Protein AF-A0A7S3GPZ6-F1 (afdb_monomer_lite)

Organism: NCBI:txid89044

Structure (mmCIF, N/CA/C/O backbone):
data_AF-A0A7S3GPZ6-F1
#
_entry.id   AF-A0A7S3GPZ6-F1
#
loop_
_atom_site.group_PDB
_atom_site.id
_atom_site.type_symbol
_atom_site.label_atom_id
_atom_site.label_alt_id
_atom_site.label_comp_id
_atom_site.label_asym_id
_atom_site.label_entity_id
_atom_site.label_seq_id
_atom_site.pdbx_PDB_ins_code
_atom_site.Cartn_x
_atom_site.Cartn_y
_atom_site.Cartn_z
_atom_site.occupancy
_atom_site.B_iso_or_equiv
_atom_site.auth_seq_id
_atom_site.auth_comp_id
_atom_site.auth_asym_id
_atom_site.auth_atom_id
_atom_site.pdbx_PDB_model_num
ATOM 1 N N . ARG A 1 1 ? -22.760 0.536 35.975 1.00 57.91 1 ARG A N 1
ATOM 2 C CA . ARG A 1 1 ? -23.948 0.523 35.079 1.00 57.91 1 ARG A CA 1
ATOM 3 C C . ARG A 1 1 ? -24.102 1.831 34.300 1.00 57.91 1 ARG A C 1
ATOM 5 O O . ARG A 1 1 ? -24.530 1.760 33.155 1.00 57.91 1 ARG A O 1
ATOM 12 N N . GLU A 1 2 ? -23.791 3.000 34.871 1.00 61.66 2 GLU A N 1
ATOM 13 C CA . GLU A 1 2 ? -23.829 4.274 34.127 1.00 61.66 2 GLU A CA 1
ATOM 14 C C . GLU A 1 2 ? -22.732 4.354 33.059 1.00 61.66 2 GLU A C 1
ATOM 16 O O . GLU A 1 2 ? -23.041 4.683 31.920 1.00 61.66 2 GLU A O 1
ATOM 21 N N . ASP A 1 3 ? -21.521 3.879 33.363 1.00 71.25 3 ASP A N 1
ATOM 22 C CA . ASP A 1 3 ? -20.393 3.922 32.419 1.00 71.25 3 ASP A CA 1
ATOM 23 C C . ASP A 1 3 ? -20.668 3.173 31.107 1.00 71.25 3 ASP A C 1
ATOM 25 O O . ASP A 1 3 ? -20.407 3.689 30.025 1.00 71.25 3 ASP A O 1
ATOM 29 N N . ILE A 1 4 ? -21.295 1.991 31.167 1.00 77.31 4 ILE A N 1
ATOM 30 C CA . ILE A 1 4 ? -21.649 1.224 29.959 1.00 77.31 4 ILE A CA 1
ATOM 31 C C . ILE A 1 4 ? -22.684 1.964 29.113 1.00 77.31 4 ILE A C 1
ATOM 33 O O . ILE A 1 4 ? -22.589 1.932 27.891 1.00 77.31 4 ILE A O 1
ATOM 37 N N . ARG A 1 5 ? -23.649 2.664 29.723 1.00 80.69 5 ARG A N 1
ATOM 38 C CA . ARG A 1 5 ? -24.644 3.447 28.969 1.00 80.69 5 ARG A CA 1
ATOM 39 C C . ARG A 1 5 ? -24.026 4.666 28.283 1.00 80.69 5 ARG A C 1
ATOM 41 O O . ARG A 1 5 ? -24.562 5.121 27.275 1.00 80.69 5 ARG A O 1
ATOM 48 N N . THR A 1 6 ? -22.890 5.165 28.760 1.00 83.06 6 THR A N 1
ATOM 49 C CA . THR A 1 6 ? -22.157 6.241 28.082 1.00 83.06 6 THR A CA 1
ATOM 50 C C . THR A 1 6 ? -21.609 5.792 26.728 1.00 83.06 6 THR A C 1
ATOM 52 O O . THR A 1 6 ? -21.669 6.579 25.786 1.00 83.06 6 THR A O 1
ATOM 55 N N . TYR A 1 7 ? -21.177 4.532 26.609 1.00 82.56 7 TYR A N 1
ATOM 56 C CA . TYR A 1 7 ? -20.622 3.951 25.377 1.00 82.56 7 TYR A CA 1
ATOM 57 C C . TYR A 1 7 ? -21.663 3.201 24.528 1.00 82.56 7 TYR A C 1
ATOM 59 O O . TYR A 1 7 ? -21.646 3.276 23.308 1.00 82.56 7 TYR A O 1
ATOM 67 N N . TRP A 1 8 ? -22.628 2.534 25.163 1.00 85.00 8 TRP A N 1
ATOM 68 C CA . TRP A 1 8 ? -23.590 1.638 24.502 1.00 85.00 8 TRP A CA 1
ATOM 69 C C . TRP A 1 8 ? -25.046 2.119 24.585 1.00 85.00 8 TRP A C 1
ATOM 71 O O . TRP A 1 8 ? -25.972 1.394 24.238 1.00 85.00 8 TRP A O 1
ATOM 81 N N . GLY A 1 9 ? -25.289 3.334 25.085 1.00 86.44 9 GLY A N 1
ATOM 82 C CA . GLY A 1 9 ? -26.648 3.841 25.322 1.00 86.44 9 GLY A CA 1
ATOM 83 C C . GLY A 1 9 ? -27.422 4.228 24.061 1.00 86.44 9 GLY A C 1
ATOM 84 O O . GLY A 1 9 ? -28.642 4.339 24.113 1.00 86.44 9 GLY A O 1
ATOM 85 N N . THR A 1 10 ? -26.738 4.438 22.934 1.00 92.50 10 THR A N 1
ATOM 86 C CA . THR A 1 10 ? -27.359 4.691 21.626 1.00 92.50 10 THR A CA 1
ATOM 87 C C . THR A 1 10 ? -26.602 3.947 20.532 1.00 92.50 10 THR A C 1
ATOM 89 O O . THR A 1 10 ? -25.440 3.570 20.713 1.00 92.50 10 THR A O 1
ATOM 92 N N . VAL A 1 11 ? -27.241 3.767 19.372 1.00 92.44 11 VAL A N 1
ATOM 93 C CA . VAL A 1 11 ? -26.613 3.120 18.207 1.00 92.44 11 VAL A CA 1
ATOM 94 C C . VAL A 1 11 ? -25.350 3.870 17.778 1.00 92.44 11 VAL A C 1
ATOM 96 O O . VAL A 1 11 ? -24.305 3.250 17.632 1.00 92.44 11 VAL A O 1
ATOM 99 N N . GLY A 1 12 ? -25.404 5.202 17.669 1.00 93.38 12 GLY A N 1
ATOM 100 C CA . GLY A 1 12 ? -24.245 6.005 17.260 1.00 93.38 12 GLY A CA 1
ATOM 101 C C . GLY A 1 12 ? -23.064 5.912 18.230 1.00 93.38 12 GLY A C 1
ATOM 102 O O . GLY A 1 12 ? -21.925 5.762 17.798 1.00 93.38 12 GLY A O 1
ATOM 103 N N . LYS A 1 13 ? -23.330 5.921 19.543 1.00 91.19 13 LYS A N 1
ATOM 104 C CA . LYS A 1 13 ? -22.287 5.724 20.561 1.00 91.19 13 LYS A CA 1
ATOM 105 C C . LYS A 1 13 ? -21.676 4.328 20.458 1.00 91.19 13 LYS A C 1
ATOM 107 O O . LYS A 1 13 ? -20.459 4.209 20.416 1.00 91.19 13 LYS A O 1
ATOM 112 N N . SER A 1 14 ? -22.516 3.308 20.284 1.00 91.12 14 SER A N 1
ATOM 113 C CA . SER A 1 14 ? -22.068 1.921 20.116 1.00 91.12 14 SER A CA 1
ATOM 114 C C . SER A 1 14 ? -21.196 1.758 18.867 1.00 91.12 14 SER A C 1
ATOM 116 O O . SER A 1 14 ? -20.148 1.126 18.928 1.00 91.12 14 SER A O 1
ATOM 118 N N . MET A 1 15 ? -21.587 2.369 17.743 1.00 92.12 15 MET A N 1
ATOM 119 C CA . MET A 1 15 ? -20.791 2.377 16.512 1.00 92.12 15 MET A CA 1
ATOM 120 C C . MET A 1 15 ? -19.441 3.068 16.708 1.00 92.12 15 MET A C 1
ATOM 122 O O . MET A 1 15 ? -18.423 2.535 16.276 1.00 92.12 15 MET A O 1
ATOM 126 N N . PHE A 1 16 ? -19.413 4.217 17.387 1.00 91.69 16 PHE A N 1
ATOM 127 C CA . PHE A 1 16 ? -18.167 4.917 17.701 1.00 91.69 16 PHE A CA 1
ATOM 128 C C . PHE A 1 16 ? -17.254 4.069 18.593 1.00 91.69 16 PHE A C 1
ATOM 130 O O . PHE A 1 16 ? -16.068 3.926 18.324 1.00 91.69 16 PHE A O 1
ATOM 137 N N . THR A 1 17 ? -17.816 3.429 19.613 1.00 90.06 17 THR A N 1
ATOM 138 C CA . THR A 1 17 ? -17.097 2.517 20.505 1.00 90.06 17 THR A CA 1
ATOM 139 C C . THR A 1 17 ? -16.540 1.293 19.762 1.00 90.06 17 THR A C 1
ATOM 141 O O . THR A 1 17 ? -15.405 0.890 20.002 1.00 90.06 17 THR A O 1
ATOM 144 N N . LEU A 1 18 ? -17.287 0.722 18.812 1.00 90.25 18 LEU A N 1
ATOM 145 C CA . LEU A 1 18 ? -16.796 -0.350 17.936 1.00 90.25 18 LEU A CA 1
ATOM 146 C C . LEU A 1 18 ? -15.686 0.132 16.996 1.00 90.25 18 LEU A C 1
ATOM 148 O O . LEU A 1 18 ? -14.721 -0.591 16.770 1.00 90.25 18 LEU A O 1
ATOM 152 N N . PHE A 1 19 ? -15.785 1.359 16.487 1.00 90.69 19 PHE A N 1
ATOM 153 C CA . PHE A 1 19 ? -14.709 1.971 15.715 1.00 90.69 19 PHE A CA 1
ATOM 154 C C . PHE A 1 19 ? -13.432 2.136 16.555 1.00 90.69 19 PHE A C 1
ATOM 156 O O . PHE A 1 19 ? -12.360 1.767 16.090 1.00 90.69 19 PHE A O 1
ATOM 163 N N . GLN A 1 20 ? -13.539 2.568 17.815 1.00 90.19 20 GLN A N 1
ATOM 164 C CA . GLN A 1 20 ? -12.394 2.637 18.736 1.00 90.19 20 GLN A CA 1
ATOM 165 C C . GLN A 1 20 ? -11.740 1.266 18.973 1.00 90.19 20 GLN A C 1
ATOM 167 O O . GLN A 1 20 ? -10.515 1.165 19.044 1.00 90.19 20 GLN A O 1
ATOM 172 N N . PHE A 1 21 ? -12.538 0.193 19.047 1.00 90.19 21 PHE A N 1
ATOM 173 C CA . PHE A 1 21 ? -12.009 -1.174 19.087 1.00 90.19 21 PHE A CA 1
ATOM 174 C C . PHE A 1 21 ? -11.251 -1.545 17.805 1.00 90.19 21 PHE A C 1
ATOM 176 O O . PHE A 1 21 ? -10.214 -2.196 17.895 1.00 90.19 21 PHE A O 1
ATOM 183 N N . LEU A 1 22 ? -11.732 -1.127 16.628 1.00 90.44 22 LEU A N 1
ATOM 184 C CA . LEU A 1 22 ? -11.037 -1.359 15.355 1.00 90.44 22 LEU A CA 1
ATOM 185 C C . LEU A 1 22 ? -9.704 -0.607 15.274 1.00 90.44 22 LEU A C 1
ATOM 187 O O . LEU A 1 22 ? -8.730 -1.153 14.766 1.00 90.44 22 LEU A O 1
ATOM 191 N N . THR A 1 23 ? -9.641 0.623 15.785 1.00 90.94 23 THR A N 1
ATOM 192 C CA . THR A 1 23 ? -8.419 1.443 15.776 1.00 90.94 23 THR A CA 1
ATOM 193 C C . THR A 1 23 ? -7.479 1.156 16.945 1.00 90.94 23 THR A C 1
ATOM 195 O O . THR A 1 23 ? -6.420 1.772 17.026 1.00 90.94 23 THR A O 1
ATOM 198 N N . MET A 1 24 ? -7.850 0.253 17.861 1.00 90.50 24 MET A N 1
ATOM 199 C CA . MET A 1 24 ? -7.133 0.001 19.117 1.00 90.50 24 MET A CA 1
ATOM 200 C C . MET A 1 24 ? -6.903 1.276 19.947 1.00 90.50 24 MET A C 1
ATOM 202 O O . MET A 1 24 ? -5.904 1.394 20.660 1.00 90.50 24 MET A O 1
ATOM 206 N N . ASP A 1 25 ? -7.836 2.226 19.900 1.00 90.81 25 ASP A N 1
ATOM 207 C CA . ASP A 1 25 ? -7.749 3.460 20.683 1.00 90.81 25 ASP A CA 1
ATOM 208 C C . ASP A 1 25 ? -8.467 3.293 22.025 1.00 90.81 25 ASP A C 1
ATOM 210 O O . ASP A 1 25 ? -9.662 3.000 22.075 1.00 90.81 25 ASP A O 1
ATOM 214 N N . GLY A 1 26 ? -7.732 3.416 23.134 1.00 84.81 26 GLY A N 1
ATOM 215 C CA . GLY A 1 26 ? -8.293 3.298 24.487 1.00 84.81 26 GLY A CA 1
ATOM 216 C C . GLY A 1 26 ? -8.997 1.962 24.796 1.00 84.81 26 GLY A C 1
ATOM 217 O O . GLY A 1 26 ? -9.676 1.839 25.820 1.00 84.81 26 GLY A O 1
ATOM 218 N N . TRP A 1 27 ? -8.834 0.946 23.941 1.00 87.06 27 TRP A N 1
ATOM 219 C CA . TRP A 1 27 ? -9.632 -0.283 23.952 1.00 87.06 27 TRP A CA 1
ATOM 220 C C . TRP A 1 27 ? -9.462 -1.116 25.225 1.00 87.06 27 TRP A C 1
ATOM 222 O O . TRP A 1 27 ? -10.413 -1.755 25.661 1.00 87.06 27 TRP A O 1
ATOM 232 N N . GLY A 1 28 ? -8.282 -1.108 25.854 1.00 87.88 28 GLY A N 1
ATOM 233 C CA . GLY A 1 28 ? -8.009 -1.918 27.047 1.00 87.88 28 GLY A CA 1
ATOM 234 C C . GLY A 1 28 ? -8.859 -1.509 28.255 1.00 87.88 28 GLY A C 1
ATOM 235 O O . GLY A 1 28 ? -9.432 -2.361 28.938 1.00 87.88 28 GLY A O 1
ATOM 236 N N . ALA A 1 29 ? -9.006 -0.200 28.484 1.00 86.75 29 ALA A N 1
ATOM 237 C CA . ALA A 1 29 ? -9.851 0.328 29.556 1.00 86.75 29 ALA A CA 1
ATOM 238 C C . ALA A 1 29 ? -11.328 -0.004 29.304 1.00 86.75 29 ALA A C 1
ATOM 240 O O . ALA A 1 29 ? -12.041 -0.451 30.203 1.00 86.75 29 ALA A O 1
ATOM 241 N N . LEU A 1 30 ? -11.762 0.159 28.055 1.00 86.50 30 LEU A N 1
ATOM 242 C CA . LEU A 1 30 ? -13.118 -0.123 27.607 1.00 86.50 30 LEU A CA 1
ATOM 243 C C . LEU A 1 30 ? -13.453 -1.625 27.696 1.00 86.50 30 LEU A C 1
ATOM 245 O O . LEU A 1 30 ? -14.496 -2.009 28.223 1.00 86.50 30 LEU A O 1
ATOM 249 N N . TYR A 1 31 ? -12.528 -2.482 27.267 1.00 89.38 31 TYR A N 1
ATOM 250 C CA . TYR A 1 31 ? -12.602 -3.934 27.395 1.00 89.38 31 TYR A CA 1
ATOM 251 C C . TYR A 1 31 ? -12.752 -4.353 28.858 1.00 89.38 31 TYR A C 1
ATOM 253 O O . TYR A 1 31 ? -13.654 -5.125 29.187 1.00 89.38 31 TYR A O 1
ATOM 261 N N . TYR A 1 32 ? -11.927 -3.809 29.758 1.00 88.38 32 TYR A N 1
ATOM 262 C CA . TYR A 1 32 ? -12.022 -4.096 31.189 1.00 88.38 32 TYR A CA 1
ATOM 263 C C . TYR A 1 32 ? -13.371 -3.654 31.781 1.00 88.38 32 TYR A C 1
ATOM 265 O O . TYR A 1 32 ? -14.003 -4.398 32.533 1.00 88.38 32 TYR A O 1
ATOM 273 N N . GLN A 1 33 ? -13.863 -2.470 31.404 1.00 86.06 33 GLN A N 1
ATOM 274 C CA . GLN A 1 33 ? -15.162 -1.958 31.856 1.00 86.06 33 GLN A CA 1
ATOM 275 C C . GLN A 1 33 ? -16.335 -2.856 31.438 1.00 86.06 33 GLN A C 1
ATOM 277 O O . GLN A 1 33 ? -17.253 -3.085 32.236 1.00 86.06 33 GLN A O 1
ATOM 282 N N . VAL A 1 34 ? -16.304 -3.369 30.203 1.00 87.31 34 VAL A N 1
ATOM 283 C CA . VAL A 1 34 ? -17.352 -4.249 29.671 1.00 87.31 34 VAL A CA 1
ATOM 284 C C . VAL A 1 34 ? -17.243 -5.644 30.276 1.00 87.31 34 VAL A C 1
ATOM 286 O O . VAL A 1 34 ? -18.234 -6.155 30.790 1.00 87.31 34 VAL A O 1
ATOM 289 N N . THR A 1 35 ? -16.053 -6.244 30.298 1.00 87.00 35 THR A N 1
ATOM 290 C CA . THR A 1 35 ? -15.849 -7.609 30.819 1.00 87.00 35 THR A CA 1
ATOM 291 C C . THR A 1 35 ? -16.104 -7.731 32.317 1.00 87.00 35 THR A C 1
ATOM 293 O O . THR A 1 35 ? -16.587 -8.768 32.762 1.00 87.00 35 THR A O 1
ATOM 296 N N . LYS A 1 36 ? -15.905 -6.658 33.095 1.00 88.44 36 LYS A N 1
ATOM 297 C CA . LYS A 1 36 ? -16.291 -6.610 34.515 1.00 88.44 36 LYS A CA 1
ATOM 298 C C . LYS A 1 36 ? -17.798 -6.800 34.737 1.00 88.44 36 LYS A C 1
ATOM 300 O O . LYS A 1 36 ? -18.199 -7.297 35.785 1.00 88.44 36 LYS A O 1
ATOM 305 N N . GLN A 1 37 ? -18.635 -6.384 33.786 1.00 86.06 37 GLN A N 1
ATOM 306 C CA . GLN A 1 37 ? -20.098 -6.516 33.868 1.00 86.06 37 GLN A CA 1
ATOM 307 C C . GLN A 1 37 ? -20.627 -7.686 33.027 1.00 86.06 37 GLN A C 1
ATOM 309 O O . GLN A 1 37 ? -21.618 -8.305 33.403 1.00 86.06 37 GLN A O 1
ATOM 314 N N . MET A 1 38 ? -19.970 -7.995 31.909 1.00 86.88 38 MET A N 1
ATOM 315 C CA . MET A 1 38 ? -20.330 -9.050 30.963 1.00 86.88 38 MET A CA 1
ATOM 316 C C . MET A 1 38 ? -19.069 -9.779 30.466 1.00 86.88 38 MET A C 1
ATOM 318 O O . MET A 1 38 ? -18.585 -9.490 29.370 1.00 86.88 38 MET A O 1
ATOM 322 N N . PRO A 1 39 ? -18.543 -10.758 31.226 1.00 86.75 39 PRO A N 1
ATOM 323 C CA . PRO A 1 39 ? -17.328 -11.489 30.850 1.00 86.75 39 PRO A CA 1
ATOM 324 C C . PRO A 1 39 ? -17.435 -12.210 29.497 1.00 86.75 39 PRO A C 1
ATOM 326 O O . PRO A 1 39 ? -16.453 -12.337 28.775 1.00 86.75 39 PRO A O 1
ATOM 329 N N . ALA A 1 40 ? -18.642 -12.635 29.110 1.00 89.25 40 ALA A N 1
ATOM 330 C CA . ALA A 1 40 ? -18.889 -13.319 27.840 1.00 89.25 40 ALA A CA 1
ATOM 331 C C . ALA A 1 40 ? -18.638 -12.441 26.596 1.00 89.25 40 ALA A C 1
ATOM 333 O O . ALA A 1 40 ? -18.412 -12.977 25.513 1.00 89.25 40 ALA A O 1
ATOM 334 N N . MET A 1 41 ? -18.627 -11.107 26.732 1.00 88.31 41 MET A N 1
ATOM 335 C CA . MET A 1 41 ? -18.388 -10.185 25.611 1.00 88.31 41 MET A CA 1
ATOM 336 C C . MET A 1 41 ? -16.974 -10.293 25.024 1.00 88.31 41 MET A C 1
ATOM 338 O O . MET A 1 41 ? -16.754 -9.885 23.884 1.00 88.31 41 MET A O 1
ATOM 342 N N . THR A 1 42 ? -16.019 -10.889 25.743 1.00 87.81 42 THR A N 1
ATOM 343 C CA . THR A 1 42 ? -14.680 -11.180 25.209 1.00 87.81 42 THR A CA 1
ATOM 344 C C . THR A 1 42 ? -14.740 -11.994 23.915 1.00 87.81 42 THR A C 1
ATOM 346 O O . THR A 1 42 ? -14.016 -11.690 22.967 1.00 87.81 42 THR A O 1
ATOM 349 N N . PHE A 1 43 ? -15.652 -12.969 23.833 1.00 91.44 43 PHE A N 1
ATOM 350 C CA . PHE A 1 43 ? -15.832 -13.805 22.642 1.00 91.44 43 PHE A CA 1
ATOM 351 C C . PHE A 1 43 ? -16.448 -13.059 21.453 1.00 91.44 43 PHE A C 1
ATOM 353 O O . PHE A 1 43 ? -16.406 -13.568 20.340 1.00 91.44 43 PHE A O 1
ATOM 360 N N . PHE A 1 44 ? -16.993 -11.860 21.665 1.00 89.56 44 PHE A N 1
ATOM 361 C CA . PHE A 1 44 ? -17.476 -10.987 20.598 1.00 89.56 44 PHE A CA 1
ATOM 362 C C . PHE A 1 44 ? -16.379 -10.029 20.115 1.00 89.56 44 PHE A C 1
ATOM 364 O O . PHE A 1 44 ? -16.131 -9.932 18.915 1.00 89.56 44 PHE A O 1
ATOM 371 N N . PHE A 1 45 ? -15.680 -9.355 21.036 1.00 87.75 45 PHE A N 1
ATOM 372 C CA . PHE A 1 45 ? -14.670 -8.358 20.664 1.00 87.75 45 PHE A CA 1
ATOM 373 C C . PHE A 1 45 ? -13.457 -8.963 19.960 1.00 87.75 45 PHE A C 1
ATOM 375 O O . PHE A 1 45 ? -12.960 -8.370 19.009 1.00 87.75 45 PHE A O 1
ATOM 382 N N . PHE A 1 46 ? -12.993 -10.141 20.385 1.00 89.31 46 PHE A N 1
ATOM 383 C CA . PHE A 1 46 ? -11.809 -10.762 19.792 1.00 89.31 46 PHE A CA 1
ATOM 384 C C . PHE A 1 46 ? -11.972 -11.064 18.289 1.00 89.31 46 PHE A C 1
ATOM 386 O O . PHE A 1 46 ? -11.171 -10.556 17.501 1.00 89.31 46 PHE A O 1
ATOM 393 N N . PRO A 1 47 ? -13.005 -11.809 17.839 1.00 93.06 47 PRO A N 1
ATOM 394 C CA . PRO A 1 47 ? -13.220 -12.015 16.411 1.00 93.06 47 PRO A CA 1
ATOM 395 C C . PRO A 1 47 ? -13.573 -10.713 15.686 1.00 93.06 47 PRO A C 1
ATOM 397 O O . PRO A 1 47 ? -13.108 -10.518 14.570 1.00 93.06 47 PRO A O 1
ATOM 400 N N . PHE A 1 48 ? -14.335 -9.801 16.301 1.00 91.31 48 PHE A N 1
ATOM 401 C CA . PHE A 1 48 ? -14.660 -8.510 15.686 1.00 91.31 48 PHE A CA 1
ATOM 402 C C . PHE A 1 48 ? -13.400 -7.713 15.317 1.00 91.31 48 PHE A C 1
ATOM 404 O O . PHE A 1 48 ? -13.262 -7.267 14.180 1.00 91.31 48 PHE A O 1
ATOM 411 N N . VAL A 1 49 ? -12.457 -7.588 16.252 1.00 92.06 49 VAL A N 1
ATOM 412 C CA . VAL A 1 49 ? -11.188 -6.888 16.028 1.00 92.06 49 VAL A CA 1
ATOM 413 C C . VAL A 1 49 ? -10.308 -7.648 15.036 1.00 92.06 49 VAL A C 1
ATOM 415 O O . VAL A 1 49 ? -9.733 -7.034 14.141 1.00 92.06 49 VAL A O 1
ATOM 418 N N . PHE A 1 50 ? -10.238 -8.977 15.142 1.00 93.50 50 PHE A N 1
ATOM 419 C CA . PHE A 1 50 ? -9.449 -9.808 14.231 1.00 93.50 50 PHE A CA 1
ATOM 420 C C . PHE A 1 50 ? -9.924 -9.694 12.775 1.00 93.50 50 PHE A C 1
ATOM 422 O O . PHE A 1 50 ? -9.133 -9.384 11.884 1.00 93.50 50 PHE A O 1
ATOM 429 N N . PHE A 1 51 ? -11.222 -9.891 12.526 1.00 95.25 51 PHE A N 1
ATOM 430 C CA . PHE A 1 51 ? -11.792 -9.763 11.186 1.00 95.25 51 PHE A CA 1
ATOM 431 C C . PHE A 1 51 ? -11.764 -8.318 10.693 1.00 95.25 51 PHE A C 1
ATOM 433 O O . PHE A 1 51 ? -11.470 -8.088 9.525 1.00 95.25 51 PHE A O 1
ATOM 440 N N . GLY A 1 52 ? -12.009 -7.342 11.569 1.00 93.19 52 GLY A N 1
ATOM 441 C CA . GLY A 1 52 ? -11.906 -5.927 11.228 1.00 93.19 52 GLY A CA 1
ATOM 442 C C . GLY A 1 52 ? -10.507 -5.541 10.749 1.00 93.19 52 GLY A C 1
ATOM 443 O O . GLY A 1 52 ? -10.364 -4.935 9.688 1.00 93.19 52 GLY A O 1
ATOM 444 N N . ALA A 1 53 ? -9.469 -5.970 11.471 1.00 92.69 53 ALA A N 1
ATOM 445 C CA . ALA A 1 53 ? -8.083 -5.776 11.061 1.00 92.69 53 ALA A CA 1
ATOM 446 C C . ALA A 1 53 ? -7.779 -6.486 9.734 1.00 92.69 53 ALA A C 1
ATOM 448 O O . ALA A 1 53 ? -7.164 -5.894 8.849 1.00 92.69 53 ALA A O 1
ATOM 449 N N . PHE A 1 54 ? -8.254 -7.723 9.555 1.00 95.12 54 PHE A N 1
ATOM 450 C CA . PHE A 1 54 ? -8.068 -8.464 8.308 1.00 95.12 54 PHE A CA 1
ATOM 451 C C . PHE A 1 54 ? -8.716 -7.764 7.106 1.00 95.12 54 PHE A C 1
ATOM 453 O O . PHE A 1 54 ? -8.099 -7.677 6.046 1.00 95.12 54 PHE A O 1
ATOM 460 N N . VAL A 1 55 ? -9.927 -7.223 7.264 1.00 95.38 55 VAL A N 1
ATOM 461 C CA . VAL A 1 55 ? -10.620 -6.459 6.215 1.00 95.38 55 VAL A CA 1
ATOM 462 C C . VAL A 1 55 ? -9.842 -5.194 5.862 1.00 95.38 55 VAL A C 1
ATOM 464 O O . VAL A 1 55 ? -9.596 -4.954 4.683 1.00 95.38 55 VAL A O 1
ATOM 467 N N . ILE A 1 56 ? -9.409 -4.413 6.859 1.00 94.62 56 ILE A N 1
ATOM 468 C CA . ILE A 1 56 ? -8.624 -3.189 6.627 1.00 94.62 56 ILE A CA 1
ATOM 469 C C . ILE A 1 56 ? -7.321 -3.519 5.891 1.00 94.62 56 ILE A C 1
ATOM 471 O O . ILE A 1 56 ? -7.003 -2.870 4.897 1.00 94.62 56 ILE A O 1
ATOM 475 N N . MET A 1 57 ? -6.599 -4.552 6.330 1.00 96.06 57 MET A N 1
ATOM 476 C CA . MET A 1 57 ? -5.361 -4.985 5.676 1.00 96.06 57 MET A CA 1
ATOM 477 C C . MET A 1 57 ? -5.614 -5.478 4.252 1.00 96.06 57 MET A C 1
ATOM 479 O O . MET A 1 57 ? -4.883 -5.099 3.347 1.00 96.06 57 MET A O 1
ATOM 483 N N . SER A 1 58 ? -6.673 -6.259 4.025 1.00 95.69 58 SER A N 1
ATOM 484 C CA . SER A 1 58 ? -7.022 -6.760 2.688 1.00 95.69 58 SER A CA 1
ATOM 485 C C . SER A 1 58 ? -7.351 -5.620 1.721 1.00 95.69 58 SER A C 1
ATOM 487 O O . SER A 1 58 ? -6.906 -5.636 0.575 1.00 95.69 58 SER A O 1
ATOM 489 N N . LEU A 1 59 ? -8.087 -4.606 2.187 1.00 96.62 59 LEU A N 1
ATOM 490 C CA . LEU A 1 59 ? -8.384 -3.405 1.403 1.00 96.62 59 LEU A CA 1
ATOM 491 C C . LEU A 1 59 ? -7.117 -2.599 1.107 1.00 96.62 59 LEU A C 1
ATOM 493 O O . LEU A 1 59 ? -6.900 -2.204 -0.036 1.00 96.62 59 LEU A O 1
ATOM 497 N N . LEU A 1 60 ? -6.262 -2.400 2.114 1.00 97.00 60 LEU A N 1
ATOM 498 C CA . LEU A 1 60 ? -4.988 -1.702 1.955 1.00 97.00 60 LEU A CA 1
ATOM 499 C C . LEU A 1 60 ? -4.083 -2.414 0.946 1.00 97.00 60 LEU A C 1
ATOM 501 O O . LEU A 1 60 ? -3.529 -1.766 0.066 1.00 97.00 60 LEU A O 1
ATOM 505 N N . THR A 1 61 ? -3.952 -3.738 1.043 1.00 97.19 61 THR A N 1
ATOM 506 C CA . THR A 1 61 ? -3.171 -4.535 0.092 1.00 97.19 61 THR A CA 1
ATOM 507 C C . THR A 1 61 ? -3.739 -4.434 -1.317 1.00 97.19 61 THR A C 1
ATOM 509 O O . THR A 1 61 ? -2.963 -4.274 -2.252 1.00 97.19 61 THR A O 1
ATOM 512 N N . GLY A 1 62 ? -5.065 -4.483 -1.482 1.00 97.31 62 GLY A N 1
ATOM 513 C CA . GLY A 1 62 ? -5.702 -4.330 -2.792 1.00 97.31 62 GLY A CA 1
ATOM 514 C C . GLY A 1 62 ? -5.384 -2.982 -3.440 1.00 97.31 62 GLY A C 1
ATOM 515 O O . GLY A 1 62 ? -4.923 -2.940 -4.576 1.00 97.31 62 GLY A O 1
ATOM 516 N N . VAL A 1 63 ? -5.552 -1.891 -2.690 1.00 97.12 63 VAL A N 1
ATOM 517 C CA . VAL A 1 63 ? -5.255 -0.529 -3.161 1.00 97.12 63 VAL A CA 1
ATOM 518 C C . VAL A 1 63 ? -3.760 -0.341 -3.429 1.00 97.12 63 VAL A C 1
ATOM 520 O O . VAL A 1 63 ? -3.377 0.208 -4.456 1.00 97.12 63 VAL A O 1
ATOM 523 N N . MET A 1 64 ? -2.894 -0.845 -2.549 1.00 97.81 64 MET A N 1
ATOM 524 C CA . MET A 1 64 ? -1.444 -0.773 -2.738 1.00 97.81 64 MET A CA 1
ATOM 525 C C . M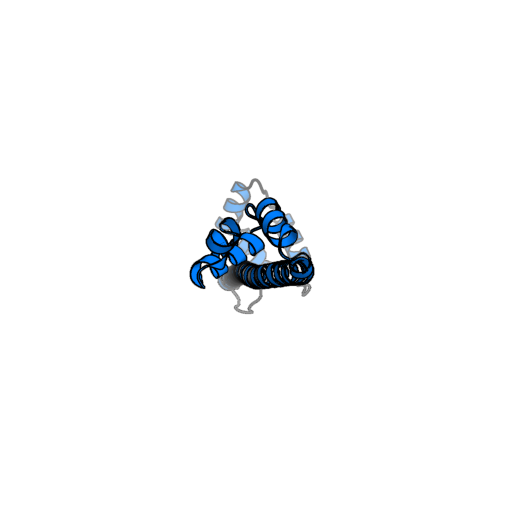ET A 1 64 ? -0.995 -1.546 -3.981 1.00 97.81 64 MET A C 1
ATOM 527 O O . MET A 1 64 ? -0.160 -1.057 -4.735 1.00 97.81 64 MET A O 1
ATOM 531 N N . ALA A 1 65 ? -1.553 -2.735 -4.218 1.00 97.19 65 ALA A N 1
ATOM 532 C CA . ALA A 1 65 ? -1.248 -3.527 -5.403 1.00 97.19 65 ALA A CA 1
ATOM 533 C C . ALA A 1 65 ? -1.675 -2.807 -6.690 1.00 97.19 65 ALA A C 1
ATOM 535 O O . ALA A 1 65 ? -0.920 -2.821 -7.660 1.00 97.19 65 ALA A O 1
ATOM 536 N N . ASP A 1 66 ? -2.836 -2.149 -6.685 1.00 97.06 66 ASP A N 1
ATOM 537 C CA . ASP A 1 66 ? -3.309 -1.347 -7.817 1.00 97.06 66 ASP A CA 1
ATOM 538 C C . ASP A 1 66 ? -2.359 -0.173 -8.100 1.00 97.06 66 ASP A C 1
ATOM 540 O O . ASP A 1 66 ? -1.847 -0.039 -9.210 1.00 97.06 66 ASP A O 1
ATOM 544 N N . HIS A 1 67 ? -1.979 0.582 -7.063 1.00 96.44 67 HIS A N 1
ATOM 545 C CA . HIS A 1 67 ? -0.990 1.657 -7.185 1.00 96.44 67 HIS A CA 1
ATOM 546 C C . HIS A 1 67 ? 0.370 1.167 -7.697 1.00 96.44 67 HIS A C 1
ATOM 548 O O . HIS A 1 67 ? 0.973 1.808 -8.554 1.00 96.44 67 HIS A O 1
ATOM 554 N N . MET A 1 68 ? 0.873 0.036 -7.194 1.00 96.88 68 MET A N 1
ATOM 555 C CA . MET A 1 68 ? 2.142 -0.535 -7.657 1.00 96.88 68 MET A CA 1
ATOM 556 C C . MET A 1 68 ? 2.060 -0.998 -9.114 1.00 96.88 68 MET A C 1
ATOM 558 O O . MET A 1 68 ? 3.026 -0.840 -9.859 1.00 96.88 68 MET A O 1
ATOM 562 N N . ASN A 1 69 ? 0.921 -1.555 -9.528 1.00 96.38 69 ASN A N 1
ATOM 563 C CA . ASN A 1 69 ? 0.689 -1.961 -10.909 1.00 96.38 69 ASN A CA 1
ATOM 564 C C . ASN A 1 69 ? 0.636 -0.750 -11.848 1.00 96.38 69 ASN A C 1
ATOM 566 O O . ASN A 1 69 ? 1.234 -0.787 -12.920 1.00 96.38 69 ASN A O 1
ATOM 570 N N . ASP A 1 70 ? -0.021 0.332 -11.437 1.00 95.94 70 ASP A N 1
ATOM 571 C CA . ASP A 1 70 ? -0.067 1.577 -12.205 1.00 95.94 70 ASP A CA 1
ATOM 572 C C . ASP A 1 70 ? 1.316 2.213 -12.346 1.00 95.94 70 ASP A C 1
ATOM 574 O O . ASP A 1 70 ? 1.716 2.554 -13.457 1.00 95.94 70 ASP A O 1
ATOM 578 N N . VAL A 1 71 ? 2.090 2.293 -11.257 1.00 94.81 71 VAL A N 1
ATOM 579 C CA . VAL A 1 71 ? 3.479 2.781 -11.308 1.00 94.81 71 VAL A CA 1
ATOM 580 C C . VAL A 1 71 ? 4.321 1.918 -12.248 1.00 94.81 71 VAL A C 1
ATOM 582 O O . VAL A 1 71 ? 5.026 2.453 -13.098 1.00 94.81 71 VAL A O 1
ATOM 585 N N . ARG A 1 72 ? 4.209 0.587 -12.152 1.00 94.50 72 ARG A N 1
ATOM 586 C CA . ARG A 1 72 ? 4.931 -0.345 -13.028 1.00 94.50 72 ARG A CA 1
ATOM 587 C C . ARG A 1 72 ? 4.580 -0.132 -14.502 1.00 94.50 72 ARG A C 1
ATOM 589 O O . ARG A 1 72 ? 5.487 -0.096 -15.324 1.00 94.50 72 ARG A O 1
ATOM 596 N N . LYS A 1 73 ? 3.296 0.030 -14.836 1.00 94.31 73 LYS A N 1
ATOM 597 C CA . LYS A 1 73 ? 2.859 0.301 -16.216 1.00 94.31 73 LYS A CA 1
ATOM 598 C C . LYS A 1 73 ? 3.409 1.621 -16.741 1.00 94.31 73 LYS A C 1
ATOM 600 O O . LYS A 1 73 ? 3.849 1.662 -17.879 1.00 94.31 73 LYS A O 1
ATOM 605 N N . MET A 1 74 ? 3.412 2.676 -15.922 1.00 92.06 74 MET A N 1
ATOM 606 C CA . MET A 1 74 ? 3.985 3.966 -16.320 1.00 92.06 74 MET A CA 1
ATOM 607 C C . MET A 1 74 ? 5.474 3.830 -16.652 1.00 92.06 74 MET A C 1
ATOM 609 O O . MET A 1 74 ? 5.908 4.321 -17.686 1.00 92.06 74 MET A O 1
ATOM 613 N N . THR A 1 75 ? 6.238 3.111 -15.824 1.00 91.19 75 THR A N 1
ATOM 614 C CA . THR A 1 75 ? 7.662 2.864 -16.088 1.00 91.19 75 THR A CA 1
ATOM 615 C C . THR A 1 75 ? 7.878 2.035 -17.356 1.00 91.19 75 THR A C 1
ATOM 617 O O . THR A 1 75 ? 8.710 2.398 -18.179 1.00 91.19 75 THR A O 1
ATOM 620 N N . GLU A 1 76 ? 7.109 0.962 -17.557 1.00 92.25 76 GLU A N 1
ATOM 621 C CA . GLU A 1 76 ? 7.210 0.137 -18.771 1.00 92.25 76 GLU A CA 1
ATOM 622 C C . GLU A 1 76 ? 6.826 0.907 -20.043 1.00 92.25 76 GLU A C 1
ATOM 624 O O . GLU A 1 76 ? 7.457 0.735 -21.087 1.00 92.25 76 GLU A O 1
ATOM 629 N N . ASP A 1 77 ? 5.802 1.758 -19.975 1.00 91.31 77 ASP A N 1
ATOM 630 C CA . ASP A 1 77 ? 5.386 2.592 -21.101 1.00 91.31 77 ASP A CA 1
ATOM 631 C C . ASP A 1 77 ? 6.439 3.654 -21.435 1.00 91.31 77 ASP A C 1
ATOM 633 O O . ASP A 1 77 ? 6.686 3.908 -22.617 1.00 91.31 77 ASP A O 1
ATOM 637 N N . ASP A 1 78 ? 7.085 4.245 -20.428 1.00 89.25 78 ASP A N 1
ATOM 638 C CA . ASP A 1 78 ? 8.172 5.205 -20.626 1.00 89.25 78 ASP A CA 1
ATOM 639 C C . ASP A 1 78 ? 9.411 4.532 -21.236 1.00 89.25 78 ASP A C 1
ATOM 641 O O . ASP A 1 78 ? 9.919 5.014 -22.249 1.00 89.25 78 ASP A O 1
ATOM 645 N N . GLU A 1 79 ? 9.827 3.364 -20.733 1.00 88.56 79 GLU A N 1
ATOM 646 C CA . GLU A 1 79 ? 10.917 2.576 -21.332 1.00 88.56 79 GLU A CA 1
ATOM 647 C C . GLU A 1 79 ? 10.588 2.156 -22.773 1.00 88.56 79 GLU A C 1
ATOM 649 O O . GLU A 1 79 ? 11.433 2.196 -23.671 1.00 88.56 79 GLU A O 1
ATOM 654 N N . ARG A 1 80 ? 9.341 1.755 -23.044 1.00 84.94 80 ARG A N 1
ATOM 655 C CA . ARG A 1 80 ? 8.917 1.381 -24.397 1.00 84.94 80 ARG A CA 1
ATOM 656 C C . ARG A 1 80 ? 8.931 2.581 -25.338 1.00 84.94 80 ARG A C 1
ATOM 658 O O . ARG A 1 80 ? 9.331 2.430 -26.492 1.00 84.94 80 ARG A O 1
ATOM 665 N N . ARG A 1 81 ? 8.503 3.756 -24.873 1.00 83.88 81 ARG A N 1
ATOM 666 C CA . ARG A 1 81 ? 8.571 5.001 -25.649 1.00 83.88 81 ARG A CA 1
ATOM 667 C C . ARG A 1 81 ? 10.010 5.382 -25.943 1.00 83.88 81 ARG A C 1
ATOM 669 O O . ARG A 1 81 ? 10.305 5.686 -27.092 1.00 83.88 81 ARG A O 1
ATOM 676 N N . GLU A 1 82 ? 10.895 5.309 -24.956 1.00 83.44 82 GLU A N 1
ATOM 677 C CA . GLU A 1 82 ? 12.320 5.578 -25.143 1.00 83.44 82 GLU A CA 1
ATOM 678 C C . GLU A 1 82 ? 12.932 4.626 -26.180 1.00 83.44 82 GLU A C 1
ATOM 680 O O . GLU A 1 82 ? 13.562 5.079 -27.133 1.00 83.44 82 GLU A O 1
ATOM 685 N N . ASN A 1 83 ? 12.643 3.324 -26.096 1.00 80.12 83 ASN A N 1
ATOM 686 C CA . ASN A 1 83 ? 13.108 2.348 -27.083 1.00 80.12 83 ASN A CA 1
ATOM 687 C C . ASN A 1 83 ? 12.568 2.620 -28.496 1.00 80.12 83 ASN A C 1
ATOM 689 O O . ASN A 1 83 ? 13.316 2.524 -29.466 1.00 80.12 83 ASN A O 1
ATOM 693 N N . VAL A 1 84 ? 11.288 2.980 -28.637 1.00 80.88 84 VAL A N 1
ATOM 694 C CA . VAL A 1 84 ? 10.707 3.334 -29.945 1.00 80.88 84 VAL A CA 1
ATOM 695 C C . VAL A 1 84 ? 11.331 4.615 -30.498 1.00 80.88 84 VAL A C 1
ATOM 697 O O . VAL A 1 84 ? 11.619 4.667 -31.688 1.00 80.88 84 VAL A O 1
ATOM 700 N N . LEU A 1 85 ? 11.593 5.619 -29.655 1.00 78.19 85 LEU A N 1
ATOM 701 C CA . LEU A 1 85 ? 12.279 6.848 -30.061 1.00 78.19 85 LEU A CA 1
ATOM 702 C C . LEU A 1 85 ? 13.725 6.572 -30.494 1.00 78.19 85 LEU A C 1
ATOM 704 O O . LEU A 1 85 ? 14.173 7.106 -31.508 1.00 78.19 85 LEU A O 1
ATOM 708 N N . HIS A 1 86 ? 14.446 5.712 -29.772 1.00 76.12 86 HIS A N 1
ATOM 709 C CA . HIS A 1 86 ? 15.799 5.299 -30.141 1.00 76.12 86 HIS A CA 1
ATOM 710 C C . HIS A 1 86 ? 15.827 4.517 -31.455 1.00 76.12 86 HIS A C 1
ATOM 712 O O . HIS A 1 86 ? 16.709 4.753 -32.278 1.00 76.12 86 HIS A O 1
ATOM 718 N N . LEU A 1 87 ? 14.857 3.625 -31.677 1.00 75.25 87 LEU A N 1
ATOM 719 C CA . LEU A 1 87 ? 14.720 2.902 -32.940 1.00 75.25 87 LEU A CA 1
ATOM 720 C C . LEU A 1 87 ? 14.375 3.851 -34.089 1.00 75.25 87 LEU A C 1
ATOM 722 O O . LEU A 1 87 ? 15.041 3.790 -35.112 1.00 75.25 87 LEU A O 1
ATOM 726 N N . ASP A 1 88 ? 13.412 4.761 -33.927 1.00 75.00 88 ASP A N 1
ATOM 727 C CA . ASP A 1 88 ? 13.068 5.738 -34.972 1.00 75.00 88 ASP A CA 1
ATOM 728 C C . ASP A 1 88 ? 14.266 6.635 -35.315 1.00 75.00 88 ASP A C 1
ATOM 730 O O . ASP A 1 88 ? 14.575 6.844 -36.484 1.00 75.00 88 ASP A O 1
ATOM 734 N N . THR A 1 89 ? 15.028 7.064 -34.304 1.00 75.00 89 THR A N 1
ATOM 735 C CA . THR A 1 89 ? 16.264 7.837 -34.502 1.00 75.00 89 THR A CA 1
ATOM 736 C C . THR A 1 89 ? 17.334 7.024 -35.236 1.00 75.00 89 THR A C 1
ATOM 738 O O . THR A 1 89 ? 17.987 7.539 -36.141 1.00 75.00 89 THR A O 1
ATOM 741 N N . ALA A 1 90 ? 17.524 5.753 -34.872 1.00 70.50 90 ALA A N 1
ATOM 742 C CA . ALA A 1 90 ? 18.496 4.877 -35.523 1.00 70.50 90 ALA A CA 1
ATOM 743 C C . ALA A 1 90 ? 18.108 4.574 -36.976 1.00 70.50 90 ALA A C 1
ATOM 745 O O . ALA A 1 90 ? 18.962 4.598 -37.858 1.00 70.50 90 ALA A O 1
ATOM 746 N N . VAL A 1 91 ? 16.823 4.338 -37.239 1.00 72.88 91 VAL A N 1
ATOM 747 C CA . VAL A 1 91 ? 16.311 4.068 -38.584 1.00 72.88 91 VAL A CA 1
ATOM 748 C C . VAL A 1 91 ? 16.361 5.338 -39.446 1.00 72.88 91 VAL A C 1
ATOM 750 O O . VAL A 1 91 ? 16.777 5.264 -40.599 1.00 72.88 91 VAL A O 1
ATOM 753 N N . GLN A 1 92 ? 16.055 6.519 -38.897 1.00 72.56 92 GLN A N 1
ATOM 754 C CA . GLN A 1 92 ? 16.286 7.794 -39.592 1.00 72.56 92 GLN A CA 1
ATOM 755 C C . GLN A 1 92 ? 17.769 8.017 -39.905 1.00 72.56 92 GLN A C 1
ATOM 757 O O . GLN A 1 92 ? 18.104 8.419 -41.014 1.00 72.56 92 GLN A O 1
ATOM 762 N N . ALA A 1 93 ? 18.672 7.706 -38.970 1.00 70.31 93 ALA A N 1
ATOM 763 C CA . ALA A 1 93 ? 20.109 7.824 -39.208 1.00 70.31 93 ALA A CA 1
ATOM 764 C C . ALA A 1 93 ? 20.599 6.889 -40.327 1.00 70.31 93 ALA A C 1
ATOM 766 O O . ALA A 1 93 ? 21.489 7.284 -41.083 1.00 70.31 93 ALA A O 1
ATOM 767 N N . VAL A 1 94 ? 20.012 5.690 -40.442 1.00 69.31 94 VAL A N 1
ATOM 768 C CA . VAL A 1 94 ? 20.248 4.750 -41.550 1.00 69.31 94 VAL A CA 1
ATOM 769 C C . VAL A 1 94 ? 19.735 5.353 -42.857 1.00 69.31 94 VAL A C 1
ATOM 771 O O . VAL A 1 94 ? 20.523 5.513 -43.780 1.00 69.31 94 VAL A O 1
ATOM 774 N N . TRP A 1 95 ? 18.473 5.788 -42.925 1.00 71.06 95 TRP A N 1
ATOM 775 C CA . TRP A 1 95 ? 17.897 6.353 -44.154 1.00 71.06 95 TRP A CA 1
ATOM 776 C C . TRP A 1 95 ? 18.560 7.647 -44.634 1.00 71.06 95 TRP A C 1
ATOM 778 O O . TRP A 1 95 ? 18.674 7.860 -45.835 1.00 71.06 95 TRP A O 1
ATOM 788 N N . ASP A 1 96 ? 19.032 8.507 -43.731 1.00 72.44 96 ASP A N 1
ATOM 789 C CA . ASP A 1 96 ? 19.737 9.743 -44.101 1.00 72.44 96 ASP A CA 1
ATOM 790 C C . ASP A 1 96 ? 21.111 9.486 -44.752 1.00 72.44 96 ASP A C 1
ATOM 792 O O . ASP A 1 96 ? 21.722 10.405 -45.317 1.00 72.44 96 ASP A O 1
ATOM 796 N N . HIS A 1 97 ? 21.638 8.265 -44.629 1.00 70.06 97 HIS A N 1
ATOM 797 C CA . HIS A 1 97 ? 22.999 7.915 -45.034 1.00 70.06 97 HIS A CA 1
ATOM 798 C C . HIS A 1 97 ? 23.093 6.707 -45.969 1.00 70.06 97 HIS A C 1
ATOM 800 O O . HIS A 1 97 ? 24.154 6.520 -46.569 1.00 70.06 97 HIS A O 1
ATOM 806 N N . ASP A 1 98 ? 22.000 5.965 -46.122 1.00 75.81 98 ASP A N 1
ATOM 807 C CA . ASP A 1 98 ? 21.753 5.001 -47.186 1.00 75.81 98 ASP A CA 1
ATOM 808 C C . ASP A 1 98 ? 21.610 5.760 -48.519 1.00 75.81 98 ASP A C 1
ATOM 810 O O . ASP A 1 98 ? 20.635 6.476 -48.768 1.00 75.81 98 ASP A O 1
ATOM 814 N N . MET A 1 99 ? 22.650 5.697 -49.351 1.00 71.12 99 MET A N 1
ATOM 815 C CA . MET A 1 9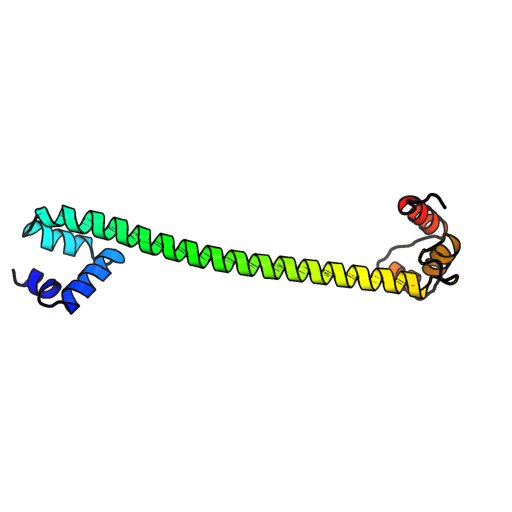9 ? 22.717 6.441 -50.611 1.00 71.12 99 MET A CA 1
ATOM 816 C C . MET A 1 99 ? 22.260 5.618 -51.810 1.00 71.12 99 MET A C 1
ATOM 818 O O . MET A 1 99 ? 21.991 6.203 -52.865 1.00 71.12 99 MET A O 1
ATOM 822 N N . ASP A 1 100 ? 22.221 4.294 -51.686 1.00 78.56 100 ASP A N 1
ATOM 823 C CA . ASP A 1 100 ? 21.775 3.390 -52.743 1.00 78.56 100 ASP A CA 1
ATOM 824 C C . ASP A 1 100 ? 20.322 2.912 -52.558 1.00 78.56 100 ASP A C 1
ATOM 826 O O . ASP A 1 100 ? 19.702 2.468 -53.531 1.00 78.56 100 ASP A O 1
ATOM 830 N N . GLY A 1 101 ? 19.736 3.152 -51.383 1.00 76.25 101 GLY A N 1
ATOM 831 C CA . GLY A 1 101 ? 18.338 2.904 -51.052 1.00 76.25 101 GLY A CA 1
ATOM 832 C C . GLY A 1 101 ? 18.038 1.434 -50.775 1.00 76.25 101 GLY A C 1
ATOM 833 O O . GLY A 1 101 ? 16.883 1.019 -50.934 1.00 76.25 101 GLY A O 1
ATOM 834 N N . ASP A 1 102 ? 19.052 0.634 -50.438 1.00 81.38 102 ASP A N 1
ATOM 835 C CA . ASP A 1 102 ? 18.899 -0.797 -50.183 1.00 81.38 102 ASP A CA 1
ATOM 836 C C . ASP A 1 102 ? 18.372 -1.120 -48.770 1.00 81.38 102 ASP A C 1
ATOM 838 O O . ASP A 1 102 ? 17.976 -2.258 -48.492 1.00 81.38 102 ASP A O 1
ATOM 842 N N . GLY A 1 103 ? 18.257 -0.104 -47.907 1.00 72.56 103 GLY A N 1
ATOM 843 C CA . GLY A 1 103 ? 17.766 -0.214 -46.538 1.00 72.56 103 GLY A CA 1
ATOM 844 C C . GLY A 1 103 ? 18.802 -0.751 -45.549 1.00 72.56 103 GLY A C 1
ATOM 845 O O . GLY A 1 103 ? 18.441 -1.069 -44.412 1.00 72.56 103 GLY A O 1
ATOM 846 N N . THR A 1 104 ? 20.065 -0.867 -45.957 1.00 76.50 104 THR A N 1
ATOM 847 C CA . THR A 1 104 ? 21.201 -1.288 -45.137 1.00 76.50 104 THR A CA 1
ATOM 848 C C . THR A 1 104 ? 22.279 -0.199 -45.094 1.00 76.50 104 THR A C 1
ATOM 850 O O . THR A 1 104 ? 22.201 0.810 -45.781 1.00 76.50 104 THR A O 1
ATOM 853 N N . LEU A 1 105 ? 23.260 -0.344 -44.196 1.00 75.44 105 LEU A N 1
ATOM 854 C CA . LEU A 1 105 ? 24.415 0.554 -44.119 1.00 75.44 105 LEU A CA 1
ATOM 855 C C . LEU A 1 105 ? 25.659 -0.230 -44.508 1.00 75.44 105 LEU A C 1
ATOM 857 O O . LEU A 1 105 ? 26.223 -0.956 -43.686 1.00 75.44 105 LEU A O 1
ATOM 861 N N . ASN A 1 106 ? 26.109 -0.077 -45.750 1.00 76.94 106 ASN A N 1
ATOM 862 C CA . ASN A 1 106 ? 27.295 -0.787 -46.208 1.00 76.94 106 ASN A CA 1
ATOM 863 C C . ASN A 1 106 ? 28.587 -0.158 -45.646 1.00 76.94 106 ASN A C 1
ATOM 865 O O . ASN A 1 106 ? 28.628 0.991 -45.189 1.00 76.94 106 ASN A O 1
ATOM 869 N N . ARG A 1 107 ? 29.704 -0.894 -45.717 1.00 75.38 107 ARG A N 1
ATOM 870 C CA . ARG A 1 107 ? 31.019 -0.448 -45.213 1.00 75.38 107 ARG A CA 1
ATOM 871 C C . ARG A 1 107 ? 31.423 0.944 -45.718 1.00 75.38 107 ARG A C 1
ATOM 873 O O . ARG A 1 107 ? 32.098 1.692 -45.008 1.00 75.38 107 ARG A O 1
ATOM 880 N N . GLN A 1 108 ? 31.074 1.300 -46.954 1.00 75.88 108 GLN A N 1
ATOM 881 C CA . GLN A 1 108 ? 31.463 2.584 -47.539 1.00 75.88 108 GLN A CA 1
ATOM 882 C C . GLN A 1 108 ? 30.603 3.734 -47.009 1.00 75.88 108 GLN A C 1
ATOM 884 O O . GLN A 1 108 ? 31.128 4.824 -46.765 1.00 75.88 108 GLN A O 1
ATOM 889 N N . GLU A 1 109 ? 29.314 3.494 -46.802 1.00 76.69 109 GLU A N 1
ATOM 890 C CA . GLU A 1 109 ? 28.364 4.439 -46.216 1.00 76.69 109 GLU A CA 1
ATOM 891 C C . GLU A 1 109 ? 28.631 4.650 -44.734 1.00 76.69 109 GLU A C 1
ATOM 893 O O . GLU A 1 109 ? 28.716 5.796 -44.296 1.00 76.69 109 GLU A O 1
ATOM 898 N N . PHE A 1 110 ? 28.918 3.579 -43.991 1.00 73.75 110 PHE A N 1
ATOM 899 C CA . PHE A 1 110 ? 29.317 3.643 -42.587 1.00 73.75 110 PHE A CA 1
ATOM 900 C C . PHE A 1 110 ? 30.596 4.471 -42.395 1.00 73.75 110 PHE A C 1
ATOM 902 O O . PHE A 1 110 ? 30.656 5.379 -41.564 1.00 73.75 110 PHE A O 1
ATOM 909 N N . VAL A 1 111 ? 31.622 4.240 -43.225 1.00 74.62 111 VAL A N 1
ATOM 910 C CA . VAL A 1 111 ? 32.856 5.042 -43.189 1.00 74.62 111 VAL A CA 1
ATOM 911 C C . VAL A 1 111 ? 32.583 6.502 -43.570 1.00 74.62 111 VAL A C 1
ATOM 913 O O . VAL A 1 111 ? 33.179 7.401 -42.974 1.00 74.62 111 VAL A O 1
ATOM 916 N N . LYS A 1 112 ? 31.681 6.770 -44.523 1.00 74.00 112 LYS A N 1
ATOM 917 C CA . LYS A 1 112 ? 31.271 8.139 -44.884 1.00 74.00 112 LYS A CA 1
ATOM 918 C C . LYS A 1 112 ? 30.496 8.830 -43.759 1.00 74.00 112 LYS A C 1
ATOM 920 O O . LYS A 1 112 ? 30.738 10.013 -43.536 1.00 74.00 112 LYS A O 1
ATOM 925 N N . LEU A 1 113 ? 29.649 8.105 -43.030 1.00 70.44 113 LEU A N 1
ATOM 926 C CA . LEU A 1 113 ? 28.948 8.553 -41.822 1.00 70.44 113 LEU A CA 1
ATOM 927 C C . LEU A 1 113 ? 29.936 9.036 -40.757 1.00 70.44 113 LEU A C 1
ATOM 929 O O . LEU A 1 113 ? 29.861 10.178 -40.308 1.00 70.44 113 LEU A O 1
ATOM 933 N N . PHE A 1 114 ? 30.931 8.205 -40.436 1.00 64.69 114 PHE A N 1
ATOM 934 C CA . PHE A 1 114 ? 31.970 8.524 -39.451 1.00 64.69 114 PHE A CA 1
ATOM 935 C C . PHE A 1 114 ? 32.901 9.659 -39.896 1.00 64.69 114 PHE A C 1
ATOM 937 O O . PHE A 1 114 ? 33.412 10.414 -39.070 1.00 64.69 114 PHE A O 1
ATOM 944 N N . CYS A 1 115 ? 33.120 9.799 -41.205 1.00 66.62 115 CYS A N 1
ATOM 945 C CA . CYS A 1 115 ? 33.947 10.856 -41.783 1.00 66.62 115 CYS A CA 1
ATOM 946 C C . CYS A 1 115 ? 33.189 12.183 -41.984 1.00 66.62 115 CYS A C 1
ATOM 948 O O . CYS A 1 115 ? 33.813 13.197 -42.307 1.00 66.62 115 CYS A O 1
ATOM 950 N N . LYS A 1 116 ? 31.863 12.211 -41.785 1.00 65.38 116 LYS A N 1
ATOM 951 C CA . LYS A 1 116 ? 31.057 13.434 -41.841 1.00 65.38 116 LYS A CA 1
ATOM 952 C C . LYS A 1 116 ? 31.296 14.239 -40.559 1.00 65.38 116 LYS A C 1
ATOM 954 O O . LYS A 1 116 ? 31.196 13.740 -39.440 1.00 65.38 116 LYS A O 1
ATOM 959 N N . THR A 1 117 ? 31.633 15.514 -40.726 1.00 54.19 117 THR A N 1
ATOM 960 C CA . THR A 1 117 ? 32.240 16.385 -39.702 1.00 54.19 117 THR A CA 1
ATOM 961 C C . THR A 1 117 ? 31.398 16.557 -38.427 1.00 54.19 117 THR A C 1
ATOM 963 O O . THR A 1 117 ? 31.948 16.880 -37.381 1.00 54.19 117 THR A O 1
ATOM 966 N N . ALA A 1 118 ? 30.084 16.317 -38.483 1.00 61.50 118 ALA A N 1
ATOM 967 C CA . ALA A 1 118 ? 29.186 16.430 -37.332 1.00 61.50 118 ALA A CA 1
ATOM 968 C C . ALA A 1 118 ? 29.437 15.347 -36.263 1.00 61.50 118 ALA A C 1
ATOM 970 O O . ALA A 1 118 ? 29.596 15.673 -35.090 1.00 61.50 118 ALA A O 1
ATOM 971 N N . PHE A 1 119 ? 29.556 14.078 -36.665 1.00 62.31 119 PHE A N 1
ATOM 972 C CA . PHE A 1 119 ? 29.712 12.955 -35.735 1.00 62.31 119 PHE A CA 1
ATOM 973 C C . PHE A 1 119 ? 31.116 12.911 -35.110 1.00 62.31 119 PHE A C 1
ATOM 975 O O . PHE A 1 119 ? 31.270 12.739 -33.902 1.00 62.31 119 PHE A O 1
ATOM 982 N N . SER A 1 120 ? 32.150 13.170 -35.919 1.00 62.97 120 SER A N 1
ATOM 983 C CA . SER A 1 120 ? 33.540 13.250 -35.446 1.00 62.97 120 SER A CA 1
ATOM 984 C C . SER A 1 120 ? 33.754 14.397 -34.451 1.00 62.97 120 SER A C 1
ATOM 986 O O . SER A 1 120 ? 34.484 14.230 -33.476 1.00 62.97 120 SER A O 1
ATOM 988 N N . ASN A 1 121 ? 33.086 15.541 -34.643 1.00 64.19 121 ASN A N 1
ATOM 989 C CA . ASN A 1 121 ? 33.155 16.653 -33.693 1.00 64.19 121 ASN A CA 1
ATOM 990 C C . ASN A 1 121 ? 32.442 16.334 -32.370 1.00 64.19 121 ASN A C 1
ATOM 992 O O . ASN A 1 121 ? 32.985 16.661 -31.319 1.00 64.19 121 ASN A O 1
ATOM 996 N N . GLN A 1 122 ? 31.288 15.659 -32.413 1.00 64.00 122 GLN A N 1
ATOM 997 C CA . GLN A 1 122 ? 30.531 15.271 -31.218 1.00 64.00 122 GLN A CA 1
ATOM 998 C C . GLN A 1 122 ? 31.277 14.224 -30.372 1.00 64.00 122 GLN A C 1
ATOM 1000 O O . GLN A 1 122 ? 31.317 14.326 -29.152 1.00 64.00 122 GLN A O 1
ATOM 1005 N N . LEU A 1 123 ? 31.950 13.256 -31.002 1.00 63.97 123 LEU A N 1
ATOM 1006 C CA . LEU A 1 123 ? 32.799 12.288 -30.293 1.00 63.97 123 LEU A CA 1
ATOM 1007 C C . LEU A 1 123 ? 34.054 12.930 -29.688 1.00 63.97 123 LEU A C 1
ATOM 1009 O O . LEU A 1 123 ? 34.475 12.559 -28.593 1.00 63.97 123 LEU A O 1
ATOM 1013 N N . ARG A 1 124 ? 34.619 13.939 -30.362 1.00 66.31 124 ARG A N 1
ATOM 1014 C CA . ARG A 1 124 ? 35.768 14.697 -29.849 1.00 66.31 124 ARG A CA 1
ATOM 1015 C C . ARG A 1 124 ? 35.412 15.556 -28.633 1.00 66.31 124 ARG A C 1
ATOM 1017 O O . ARG A 1 124 ? 36.295 15.859 -27.840 1.00 66.31 124 ARG A O 1
ATOM 1024 N N . GLU A 1 125 ? 34.146 15.937 -28.486 1.00 70.88 125 GLU A N 1
ATOM 1025 C CA . GLU A 1 125 ? 33.628 16.658 -27.317 1.00 70.88 125 GLU A CA 1
ATOM 1026 C C . GLU A 1 125 ? 33.525 15.755 -26.073 1.00 70.88 125 GLU A C 1
ATOM 1028 O O . GLU A 1 125 ? 33.662 16.233 -24.950 1.00 70.88 125 GLU A O 1
ATOM 1033 N N . VAL A 1 126 ? 33.383 14.438 -26.271 1.00 74.75 126 VAL A N 1
ATOM 1034 C CA . VAL A 1 126 ? 33.344 13.407 -25.213 1.00 74.75 126 VAL A CA 1
ATOM 10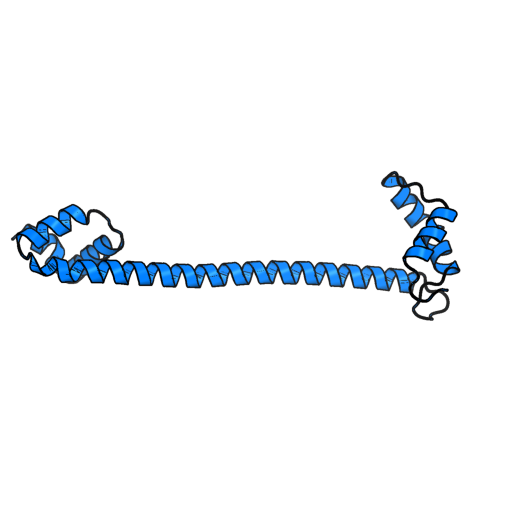35 C C . VAL A 1 126 ? 34.732 12.760 -24.990 1.00 74.75 126 VAL A C 1
ATOM 1037 O O . VAL A 1 126 ? 34.843 11.723 -24.348 1.00 74.75 126 VAL A O 1
ATOM 1040 N N . ASP A 1 127 ? 35.809 13.372 -25.505 1.00 68.38 127 ASP A N 1
ATOM 1041 C CA . ASP A 1 127 ? 37.204 12.878 -25.446 1.00 68.38 127 ASP A CA 1
ATOM 1042 C C . ASP A 1 127 ? 37.423 11.494 -26.099 1.00 68.38 127 ASP A C 1
ATOM 1044 O O . ASP A 1 127 ? 38.355 10.757 -25.780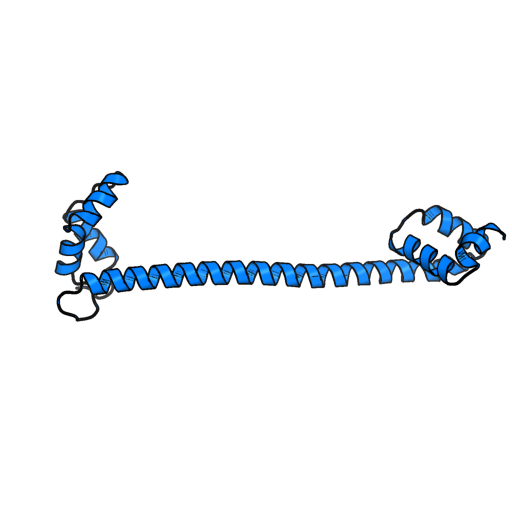 1.00 68.38 127 ASP A O 1
ATOM 1048 N N . VAL A 1 128 ? 36.566 11.122 -27.056 1.00 70.25 128 VAL A N 1
ATOM 1049 C CA . VAL A 1 128 ? 36.691 9.867 -27.802 1.00 70.25 128 VAL A CA 1
ATOM 1050 C C . VAL A 1 128 ? 37.352 10.142 -29.153 1.00 70.25 128 VAL A C 1
ATOM 1052 O O . VAL A 1 128 ? 36.750 10.682 -30.084 1.00 70.25 128 VAL A O 1
ATOM 1055 N N . HIS A 1 129 ? 38.621 9.755 -29.279 1.00 65.56 129 HIS A N 1
ATOM 1056 C CA . HIS A 1 129 ? 39.371 9.823 -30.533 1.00 65.56 129 HIS A CA 1
ATOM 1057 C C . HIS A 1 129 ? 39.204 8.533 -31.338 1.00 65.56 129 HIS A C 1
ATOM 1059 O O . HIS A 1 129 ? 39.896 7.551 -31.091 1.00 65.56 129 HIS A O 1
ATOM 1065 N N . VAL A 1 130 ? 38.306 8.551 -32.323 1.00 65.19 130 VAL A N 1
ATOM 1066 C CA . VAL A 1 130 ? 38.090 7.418 -33.236 1.00 65.19 130 VAL A CA 1
ATOM 1067 C C . VAL A 1 130 ? 38.875 7.643 -34.527 1.00 65.19 130 VAL A C 1
ATOM 1069 O O . VAL A 1 130 ? 38.641 8.611 -35.253 1.00 65.19 130 VAL A O 1
ATOM 1072 N N . SER A 1 131 ? 39.818 6.752 -34.827 1.00 70.06 131 SER A N 1
ATOM 1073 C CA . SER A 1 131 ? 40.532 6.703 -36.102 1.00 70.06 131 SER A CA 1
ATOM 1074 C C . SER A 1 131 ? 39.727 5.949 -37.164 1.00 70.06 131 SER A C 1
ATOM 1076 O O . SER A 1 131 ? 38.832 5.160 -36.868 1.00 70.06 131 SER A O 1
ATOM 1078 N N . ARG A 1 132 ? 40.090 6.120 -38.443 1.00 66.44 132 ARG A N 1
ATOM 1079 C CA . ARG A 1 132 ? 39.475 5.382 -39.563 1.00 66.44 132 ARG A CA 1
ATOM 1080 C C . ARG A 1 132 ? 39.579 3.860 -39.390 1.00 66.44 132 ARG A C 1
ATOM 1082 O O . ARG A 1 132 ? 38.711 3.149 -39.878 1.00 66.44 132 ARG A O 1
ATOM 1089 N N . LYS A 1 133 ? 40.635 3.375 -38.728 1.00 70.56 133 LYS A N 1
ATOM 1090 C CA . LYS A 1 133 ? 40.794 1.952 -38.388 1.00 70.56 133 LYS A CA 1
ATOM 1091 C C . LYS A 1 133 ? 39.804 1.512 -37.314 1.00 70.56 133 LYS A C 1
ATOM 1093 O O . LYS A 1 133 ? 39.115 0.529 -37.521 1.00 70.56 133 LYS A O 1
ATOM 1098 N N . ASP A 1 134 ? 39.651 2.299 -36.258 1.00 73.44 134 ASP A N 1
ATOM 1099 C CA . ASP A 1 134 ? 38.737 1.984 -35.157 1.00 73.44 134 ASP A CA 1
ATOM 1100 C C . ASP A 1 134 ? 37.276 1.937 -35.638 1.00 73.44 134 ASP A C 1
ATOM 1102 O O . ASP A 1 134 ? 36.510 1.073 -35.230 1.00 73.44 134 ASP A O 1
ATOM 1106 N N . ALA A 1 135 ? 36.900 2.807 -36.584 1.00 70.62 135 ALA A N 1
ATOM 1107 C CA . ALA A 1 135 ? 35.592 2.746 -37.239 1.00 70.62 135 ALA A CA 1
ATOM 1108 C C . ALA A 1 135 ? 35.404 1.466 -38.081 1.00 70.62 135 ALA A C 1
ATOM 1110 O O . ALA A 1 135 ? 34.302 0.929 -38.148 1.00 70.62 135 ALA A O 1
ATOM 1111 N N . MET A 1 136 ? 36.466 0.958 -38.716 1.00 73.06 136 MET A N 1
ATOM 1112 C CA . MET A 1 136 ? 36.413 -0.311 -39.455 1.00 73.06 136 MET A CA 1
ATOM 1113 C C . MET A 1 136 ? 36.298 -1.514 -38.516 1.00 73.06 136 MET A C 1
ATOM 1115 O O . MET A 1 136 ? 35.552 -2.440 -38.827 1.00 73.06 136 MET A O 1
ATOM 1119 N N . ASP A 1 137 ? 36.998 -1.483 -37.383 1.00 77.31 137 ASP A N 1
ATOM 1120 C CA . ASP A 1 137 ? 36.944 -2.539 -36.370 1.00 77.31 137 ASP A CA 1
ATOM 1121 C C . ASP A 1 137 ? 35.564 -2.572 -35.685 1.00 77.31 137 ASP A C 1
ATOM 1123 O O . ASP A 1 137 ? 34.996 -3.643 -35.484 1.00 77.31 137 ASP A O 1
ATOM 1127 N N . LEU A 1 138 ? 34.969 -1.403 -35.415 1.00 73.06 138 LEU A N 1
ATOM 1128 C CA . LEU A 1 138 ? 33.605 -1.282 -34.884 1.00 73.06 138 LEU A CA 1
ATOM 1129 C C . LEU A 1 138 ? 32.544 -1.815 -35.849 1.00 73.06 138 LEU A C 1
ATOM 1131 O O . LEU A 1 138 ? 31.625 -2.506 -35.413 1.00 73.06 138 LEU A O 1
ATOM 1135 N N . PHE A 1 139 ? 32.674 -1.523 -37.147 1.00 72.38 139 PHE A N 1
ATOM 1136 C CA . PHE A 1 139 ? 31.777 -2.084 -38.157 1.00 72.38 139 PHE A CA 1
ATOM 1137 C C . PHE A 1 139 ? 31.857 -3.610 -38.159 1.00 72.38 139 PHE A C 1
ATOM 1139 O O . PHE A 1 139 ? 30.834 -4.274 -38.130 1.00 72.38 139 PHE A O 1
ATOM 1146 N N . GLN A 1 140 ? 33.065 -4.172 -38.082 1.00 78.81 140 GLN A N 1
ATOM 1147 C CA . GLN A 1 140 ? 33.266 -5.620 -38.049 1.00 78.81 140 GLN A CA 1
ATOM 1148 C C . GLN A 1 140 ? 32.662 -6.297 -36.805 1.00 78.81 140 GLN A C 1
ATOM 1150 O O . GLN A 1 140 ? 32.333 -7.478 -36.853 1.00 78.81 140 GLN A O 1
ATOM 1155 N N . TRP A 1 141 ? 32.517 -5.582 -35.686 1.00 74.44 141 TRP A N 1
ATOM 1156 C CA . TRP A 1 141 ? 31.821 -6.103 -34.503 1.00 74.44 141 TRP A CA 1
ATOM 1157 C C . TRP A 1 141 ? 30.294 -6.083 -34.640 1.00 74.44 141 TRP A C 1
ATOM 1159 O O . TRP A 1 141 ? 29.627 -6.894 -34.001 1.00 74.44 141 TRP A O 1
ATOM 1169 N N . PHE A 1 142 ? 29.750 -5.160 -35.436 1.00 69.19 142 PHE A N 1
ATOM 1170 C CA . PHE A 1 142 ? 28.310 -5.000 -35.668 1.00 69.19 142 PHE A CA 1
ATOM 1171 C C . PHE A 1 142 ? 27.801 -5.686 -36.939 1.00 69.19 142 PHE A C 1
ATOM 1173 O O . PHE A 1 142 ? 26.595 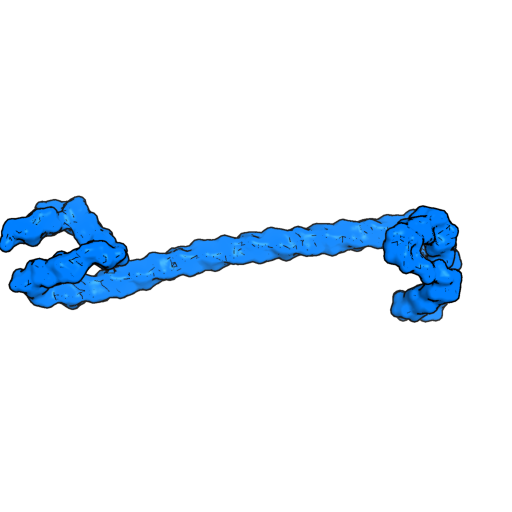-5.872 -37.078 1.00 69.19 142 PHE A O 1
ATOM 1180 N N . ASP A 1 143 ? 28.696 -6.049 -37.851 1.00 75.81 143 ASP A N 1
ATOM 1181 C CA . ASP A 1 143 ? 28.394 -6.728 -39.103 1.00 75.81 143 ASP A CA 1
ATOM 1182 C C . ASP A 1 143 ? 27.937 -8.173 -38.836 1.00 75.81 143 ASP A C 1
ATOM 1184 O O . ASP A 1 143 ? 28.719 -9.053 -38.470 1.00 75.81 143 ASP A O 1
ATOM 1188 N N . VAL A 1 144 ? 26.627 -8.399 -38.966 1.00 68.62 144 VAL A N 1
ATOM 1189 C CA . VAL A 1 144 ? 25.978 -9.706 -38.750 1.00 68.62 144 VAL A CA 1
ATOM 1190 C C . VAL A 1 144 ? 25.855 -10.490 -40.065 1.00 68.62 144 VAL A C 1
ATOM 1192 O O . VAL A 1 144 ? 25.716 -11.714 -40.043 1.00 68.62 144 VAL A O 1
ATOM 1195 N N . ASN A 1 145 ? 25.911 -9.802 -41.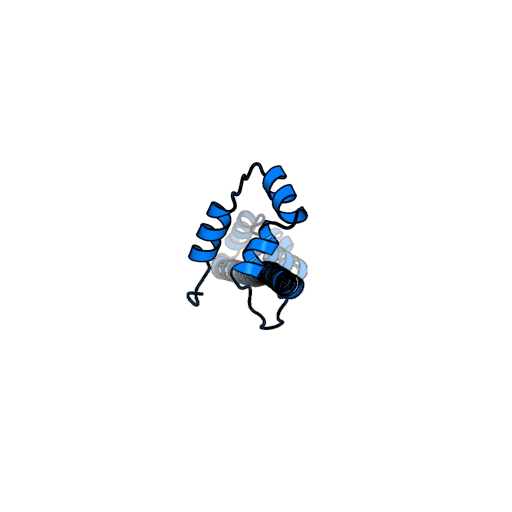207 1.00 72.31 145 ASN A N 1
ATOM 1196 C CA . ASN A 1 145 ? 25.745 -10.341 -42.557 1.00 72.31 145 ASN A CA 1
ATOM 1197 C C . ASN A 1 145 ? 27.072 -10.697 -43.246 1.00 72.31 145 ASN A C 1
ATOM 1199 O O . ASN A 1 145 ? 27.061 -11.568 -44.117 1.00 72.31 145 ASN A O 1
ATOM 1203 N N . GLY A 1 146 ? 28.200 -10.148 -42.792 1.00 64.44 146 GLY A N 1
ATOM 1204 C CA . GLY A 1 146 ? 29.540 -10.520 -43.249 1.00 64.44 146 GLY A CA 1
ATOM 1205 C C . GLY A 1 146 ? 30.020 -9.762 -44.490 1.00 64.44 146 GLY A C 1
ATOM 1206 O O . GLY A 1 146 ? 30.758 -10.354 -45.285 1.00 64.44 146 GLY A O 1
ATOM 1207 N N . ASP A 1 147 ? 29.604 -8.502 -44.653 1.00 58.44 147 ASP A N 1
ATOM 1208 C CA . ASP A 1 147 ? 29.862 -7.658 -45.834 1.00 58.44 147 ASP A CA 1
ATOM 1209 C C . ASP A 1 147 ? 31.013 -6.625 -45.664 1.00 58.44 147 ASP A C 1
ATOM 1211 O O . ASP A 1 147 ? 31.271 -6.077 -44.565 1.00 58.44 147 ASP A O 1
#

Sequence (147 aa):
REDIRTYWGTVGKSMFTLFQFLTMDGWGALYYQVTKQMPAMTFFFFPFVFFGAFVIMSLLTGVMADHMNDVRKMTEDDERRENVLHLDTAVQAVWDHDMDGDGTLNRQEFVKLFCKTAFSNQLREVDVHVSRKDAMDLFQWFDVNGD

InterPro domains:
  IPR005821 Ion transport domain [PF00520] (5-75)
  IPR011992 EF-hand domain pair [SSF47473] (96-147)
  IPR018247 EF-Hand 1, calcium-binding site [PS00018] (98-110)
  IPR043203 Voltage-gated cation channel calcium and sodium [PTHR10037] (11-81)

Radius of gyration: 36.09 Å; chains: 1; bounding box: 68×30×88 Å

Foldseek 3Di:
DVVVCCQPVDPVSVVVLLVCLLVVNVVVVVVCVCCVVPVVCVVVSVVSNVVSVVVVVVVVVVVVVVVVVVVVVVVVVVVVVVVVVVVVVVQVLQVVQPPVPPSDQDPVSQLVSCVPPPNCVVCVVVVHDADSVNSVVVCVVVDPPRD

Secondary structure (DSSP, 8-state):
-HHHHHHHSSHHHHHHHHHHHHTTSSHHHHHHHHHTT-GGGHHHHHHHHHHHHHHHHHHHHHHHHHHHHHHHHHHHHHHHHHHHHHHHHHHHHHHTT-SS-SSS--HHHHHHHHHSHHHHHHHHHTT----HHHHHHHHHHH-SS--

pLDDT: mean 81.59, std 11.07, range [54.19, 97.81]